Protein AF-D8EZZ8-F1 (afdb_monomer_lite)

Sequence (85 aa):
MRLGAMVAMEEIIEHDKGLARKCIEPLWERFPDLSQQAQGDVIYILGEAGTDNMIPRLEGILKDAINADTREAVNEAIETITKRM

pLDDT: mean 89.84, std 5.7, range [62.12, 95.56]

Secondary structure (DSSP, 8-state):
-HHHHHHHHHHHHHH-HHHHHHHHHHHHHHGGGS-HHHHHHHHHHHHHH--GGGHHHHHHHHHH--SHHHHHHHHHHHHHHHHT-

Radius of gyration: 12.02 Å; chains: 1; bounding box: 31×21×32 Å

Foldseek 3Di:
DVVVVLVVLVVCLVPPLPVLLVVLVVLLVCLVVDDPVVVLSNLQSCLSSHEPVCLVVLVVCCVVDPDPSSNVSSVSSNVSNVVVD

Structure (mmCIF, N/CA/C/O backbone):
data_AF-D8EZZ8-F1
#
_entry.id   AF-D8EZZ8-F1
#
loop_
_atom_site.group_PDB
_atom_site.id
_atom_site.type_symbol
_atom_site.label_atom_id
_atom_site.label_alt_id
_atom_site.label_comp_id
_atom_site.label_asym_id
_atom_site.label_entity_id
_atom_site.label_seq_id
_atom_site.pdbx_PDB_ins_code
_atom_site.Cartn_x
_atom_site.Cartn_y
_atom_site.Cartn_z
_atom_site.occupancy
_atom_site.B_iso_or_equiv
_atom_site.auth_seq_id
_atom_site.auth_comp_id
_atom_site.auth_asym_id
_atom_site.auth_atom_id
_atom_site.pdbx_PDB_model_num
ATOM 1 N N . MET A 1 1 ? -3.392 10.050 -17.288 1.00 62.12 1 MET A N 1
ATOM 2 C CA . MET A 1 1 ? -4.583 9.473 -16.621 1.00 62.12 1 MET A CA 1
ATOM 3 C C . MET A 1 1 ? -4.311 8.930 -15.209 1.00 62.12 1 MET A C 1
ATOM 5 O O . MET A 1 1 ? -5.277 8.747 -14.491 1.00 62.12 1 MET A O 1
ATOM 9 N N . ARG A 1 2 ? -3.057 8.710 -14.763 1.00 78.62 2 ARG A N 1
ATOM 10 C CA . ARG A 1 2 ? -2.764 8.226 -13.391 1.00 78.62 2 ARG A CA 1
ATOM 11 C C . ARG A 1 2 ? -3.065 9.241 -12.287 1.00 78.62 2 ARG A C 1
ATOM 13 O O . ARG A 1 2 ? -3.686 8.876 -11.303 1.00 78.62 2 ARG A O 1
ATOM 20 N N . LEU A 1 3 ? -2.732 10.514 -12.503 1.00 80.69 3 LEU A N 1
ATOM 21 C CA . LEU A 1 3 ? -2.987 11.568 -11.515 1.00 80.69 3 LEU A CA 1
ATOM 22 C C . LEU A 1 3 ? -4.473 11.671 -11.134 1.00 80.69 3 LEU A C 1
ATOM 24 O O . LEU A 1 3 ? -4.793 11.748 -9.961 1.00 80.69 3 LEU A O 1
ATOM 28 N N . GLY A 1 4 ? -5.387 11.582 -12.106 1.00 87.88 4 GLY A N 1
ATOM 29 C CA . GLY A 1 4 ? -6.826 11.600 -11.815 1.00 87.88 4 GLY A CA 1
ATOM 30 C C . GLY A 1 4 ? -7.308 10.389 -11.009 1.00 87.88 4 GLY A C 1
ATOM 31 O O . GLY A 1 4 ? -8.219 10.526 -10.203 1.00 87.88 4 GLY A O 1
ATOM 32 N N . ALA A 1 5 ? -6.689 9.218 -11.192 1.00 89.19 5 ALA A N 1
ATOM 33 C CA . ALA A 1 5 ? -6.991 8.035 -10.388 1.00 89.19 5 ALA A CA 1
ATOM 34 C C . ALA A 1 5 ? -6.428 8.149 -8.962 1.00 89.19 5 ALA A C 1
ATOM 36 O O . ALA A 1 5 ? -7.105 7.750 -8.022 1.00 89.19 5 ALA A O 1
ATOM 37 N N . MET A 1 6 ? -5.232 8.726 -8.804 1.00 91.00 6 MET A N 1
ATOM 38 C CA . MET A 1 6 ? -4.635 8.993 -7.490 1.00 91.00 6 MET A CA 1
ATOM 39 C C . MET A 1 6 ? -5.475 9.982 -6.690 1.00 91.00 6 MET A C 1
ATOM 41 O O . MET A 1 6 ? -5.893 9.649 -5.590 1.00 91.00 6 MET A O 1
ATOM 45 N N . VAL A 1 7 ? -5.836 11.118 -7.293 1.00 92.25 7 VAL A N 1
ATOM 46 C CA . VAL A 1 7 ? -6.693 12.127 -6.650 1.00 92.25 7 VAL A CA 1
ATOM 47 C C . VAL A 1 7 ? -8.042 11.525 -6.248 1.00 92.25 7 VAL A C 1
ATOM 49 O O . VAL A 1 7 ? -8.534 11.774 -5.156 1.00 92.25 7 VAL A O 1
ATOM 52 N N . ALA A 1 8 ? -8.636 10.676 -7.095 1.00 93.19 8 ALA A N 1
ATOM 53 C CA . ALA A 1 8 ? -9.872 9.987 -6.735 1.00 93.19 8 ALA A CA 1
ATOM 54 C C . ALA A 1 8 ? -9.690 9.027 -5.546 1.00 93.19 8 ALA A C 1
ATOM 56 O O . ALA A 1 8 ? -10.577 8.928 -4.703 1.00 93.19 8 ALA A O 1
ATOM 57 N N . MET A 1 9 ? -8.565 8.311 -5.471 1.00 93.50 9 MET A N 1
ATOM 58 C CA . MET A 1 9 ? -8.276 7.430 -4.339 1.00 93.50 9 MET A CA 1
ATOM 59 C C . MET A 1 9 ? -8.023 8.212 -3.051 1.00 93.50 9 MET A C 1
ATOM 61 O O . MET A 1 9 ? -8.527 7.796 -2.013 1.00 93.50 9 MET A O 1
ATOM 65 N N . GLU A 1 10 ? -7.304 9.331 -3.116 1.00 92.88 10 GLU A N 1
ATOM 66 C CA . GLU A 1 10 ? -7.069 10.236 -1.983 1.00 92.88 10 GLU A CA 1
ATOM 67 C C . GLU A 1 10 ? -8.395 10.773 -1.428 1.00 92.88 10 GLU A C 1
ATOM 69 O O . GLU A 1 10 ? -8.677 10.600 -0.245 1.00 92.88 10 GLU A O 1
ATOM 74 N N . GLU A 1 11 ? -9.279 11.277 -2.294 1.00 95.56 11 GLU A N 1
ATOM 75 C CA . GLU A 1 11 ? -10.631 11.708 -1.908 1.00 95.56 11 GLU A CA 1
ATOM 76 C C . GLU A 1 11 ? -11.428 10.579 -1.232 1.00 95.56 11 GLU A C 1
ATOM 78 O O . GLU A 1 11 ? -12.088 10.784 -0.213 1.00 95.56 11 GLU A O 1
ATOM 83 N N . ILE A 1 12 ? -11.346 9.348 -1.751 1.00 94.00 12 ILE A N 1
ATOM 84 C CA . ILE A 1 12 ? -12.010 8.191 -1.134 1.00 94.00 12 ILE A CA 1
ATOM 85 C C . ILE A 1 12 ? -11.399 7.870 0.237 1.00 94.00 12 ILE A C 1
ATOM 87 O O . ILE A 1 12 ? -12.137 7.566 1.171 1.00 94.00 12 ILE A O 1
ATOM 91 N N . ILE A 1 13 ? -10.075 7.926 0.383 1.00 92.75 13 ILE A N 1
ATOM 92 C CA . ILE A 1 13 ? -9.383 7.687 1.657 1.00 92.75 13 ILE A CA 1
ATOM 93 C C . ILE A 1 13 ? -9.815 8.712 2.711 1.00 92.75 13 ILE A C 1
ATOM 95 O O . ILE A 1 13 ? -10.061 8.341 3.865 1.00 92.75 13 ILE A O 1
ATOM 99 N N . GLU A 1 14 ? -9.936 9.978 2.318 1.00 92.88 14 GLU A N 1
ATOM 100 C CA . GLU A 1 14 ? -10.331 11.070 3.205 1.00 92.88 14 GLU A CA 1
ATOM 101 C C . GLU A 1 14 ? -11.808 10.983 3.614 1.00 92.88 14 GLU A C 1
ATOM 103 O O . GLU A 1 14 ? -12.134 11.156 4.793 1.00 92.88 14 GLU A O 1
ATOM 108 N N . HIS A 1 15 ? -12.700 10.660 2.673 1.00 94.62 15 HIS A N 1
ATOM 109 C CA . HIS A 1 15 ? -14.147 10.753 2.880 1.00 94.62 15 HIS A CA 1
ATOM 110 C C . HIS A 1 15 ? -14.842 9.423 3.218 1.00 94.62 15 HIS A C 1
ATOM 112 O O . HIS A 1 15 ? -15.852 9.429 3.924 1.00 94.62 15 HIS A O 1
ATOM 118 N N . ASP A 1 16 ? -14.329 8.280 2.753 1.00 92.62 16 ASP A N 1
ATOM 119 C CA . ASP A 1 16 ? -14.910 6.953 2.989 1.00 92.62 16 ASP A CA 1
ATOM 120 C C . ASP A 1 16 ? -13.830 5.866 3.125 1.00 92.62 16 ASP A C 1
ATOM 122 O O . ASP A 1 16 ? -13.549 5.068 2.223 1.00 92.62 16 ASP A O 1
ATOM 126 N N . LYS A 1 17 ? -13.279 5.762 4.338 1.00 87.06 17 LYS A N 1
ATOM 127 C CA . LYS A 1 17 ? -12.308 4.716 4.702 1.00 87.06 17 LYS A CA 1
ATOM 128 C C . LYS A 1 17 ? -12.839 3.294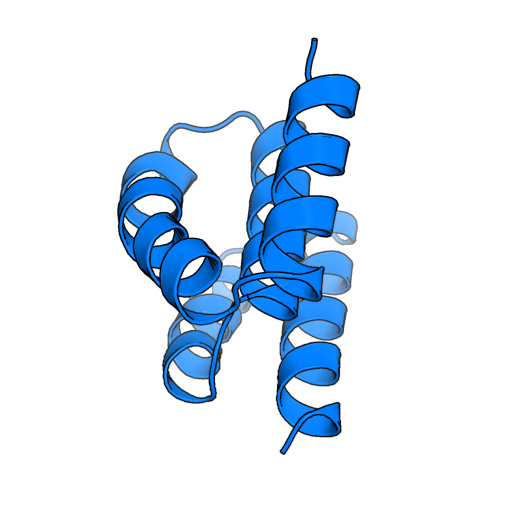 4.490 1.00 87.06 17 LYS A C 1
ATOM 130 O O . LYS A 1 17 ? -12.054 2.366 4.294 1.00 87.06 17 LYS A O 1
ATOM 135 N N . GLY A 1 18 ? -14.157 3.090 4.556 1.00 90.56 18 GLY A N 1
ATOM 136 C CA . GLY A 1 18 ? -14.775 1.788 4.319 1.00 90.56 18 GLY A CA 1
ATOM 137 C C . GLY A 1 18 ? -14.685 1.384 2.851 1.00 90.56 18 GLY A C 1
ATOM 138 O O . GLY A 1 18 ? -14.366 0.234 2.545 1.00 90.56 18 GLY A O 1
ATOM 139 N N . LEU A 1 19 ? -14.924 2.333 1.947 1.00 91.25 19 LEU A N 1
ATOM 140 C CA . LEU A 1 19 ? -14.729 2.150 0.515 1.00 91.25 19 LEU A CA 1
ATOM 141 C C . LEU A 1 19 ? -13.243 2.018 0.162 1.00 91.25 19 LEU A C 1
ATOM 143 O O . LEU A 1 19 ? -12.892 1.088 -0.561 1.00 91.25 19 LEU A O 1
ATOM 147 N N . ALA A 1 20 ? -12.372 2.853 0.735 1.00 92.00 20 ALA A N 1
ATOM 148 C CA . ALA A 1 20 ? -10.924 2.784 0.518 1.00 92.00 20 ALA A CA 1
ATOM 149 C C . ALA A 1 20 ? -10.362 1.386 0.831 1.00 92.00 20 ALA A C 1
ATOM 151 O O . ALA A 1 20 ? -9.622 0.805 0.037 1.00 92.00 20 ALA A O 1
ATOM 152 N N . ARG A 1 21 ? -10.794 0.786 1.949 1.00 90.75 21 ARG A N 1
ATOM 153 C CA . ARG A 1 21 ? -10.384 -0.571 2.340 1.00 90.75 21 ARG A CA 1
ATOM 154 C C . ARG A 1 21 ? -10.802 -1.649 1.345 1.00 90.75 21 ARG A C 1
ATOM 156 O O . ARG A 1 21 ? -10.077 -2.622 1.172 1.00 90.75 21 ARG A O 1
ATOM 163 N N . LYS A 1 22 ? -11.939 -1.489 0.661 1.00 92.56 22 LYS A N 1
ATOM 164 C CA . LYS A 1 22 ? -12.386 -2.451 -0.364 1.00 92.56 22 LYS A CA 1
ATOM 165 C C . LYS A 1 22 ? -11.483 -2.451 -1.597 1.00 92.56 22 LYS A C 1
ATOM 167 O O . LYS A 1 22 ? -11.458 -3.446 -2.312 1.00 92.56 22 LYS A O 1
ATOM 172 N N . CYS A 1 23 ? -10.740 -1.371 -1.833 1.00 90.81 23 CYS A N 1
ATOM 173 C CA . CYS A 1 23 ? -9.787 -1.279 -2.935 1.00 90.81 23 CYS A CA 1
ATOM 174 C C . CYS A 1 23 ? -8.468 -2.013 -2.647 1.00 90.81 23 CYS A C 1
ATOM 176 O O . CYS A 1 23 ? -7.759 -2.343 -3.592 1.00 90.81 23 CYS A O 1
ATOM 178 N N . ILE A 1 24 ? -8.147 -2.306 -1.381 1.00 92.25 24 ILE A N 1
ATOM 179 C CA . ILE A 1 24 ? -6.860 -2.901 -0.983 1.00 92.25 24 ILE A CA 1
ATOM 180 C C . ILE A 1 24 ? -6.632 -4.261 -1.643 1.00 92.25 24 ILE A C 1
ATOM 182 O O . ILE A 1 24 ? -5.617 -4.444 -2.307 1.00 92.25 24 ILE A O 1
ATOM 186 N N . GLU A 1 25 ? -7.561 -5.209 -1.488 1.00 92.62 25 GLU A N 1
ATOM 187 C CA . GLU A 1 25 ? -7.367 -6.568 -2.015 1.00 92.62 25 GLU A CA 1
ATOM 188 C C . GLU A 1 25 ? -7.271 -6.594 -3.553 1.00 92.62 25 GLU A C 1
ATOM 190 O O . GLU A 1 25 ? -6.294 -7.143 -4.061 1.00 92.62 25 GLU A O 1
ATOM 195 N N . PRO A 1 26 ? -8.158 -5.927 -4.322 1.00 93.12 26 PRO A N 1
ATOM 196 C CA . PRO A 1 26 ? -8.014 -5.861 -5.778 1.00 93.12 26 PRO A CA 1
ATOM 197 C C . PRO A 1 26 ? -6.706 -5.211 -6.253 1.00 93.12 26 PRO A C 1
ATOM 199 O O . PRO A 1 26 ? -6.155 -5.603 -7.284 1.00 93.12 26 PRO A O 1
ATOM 202 N N . LEU A 1 27 ? -6.212 -4.192 -5.540 1.00 92.38 27 LEU A N 1
ATOM 203 C CA . LEU A 1 27 ? -4.934 -3.554 -5.867 1.00 92.38 27 LEU A CA 1
ATOM 204 C C . LEU A 1 27 ? -3.754 -4.470 -5.533 1.00 92.38 27 LEU A C 1
ATOM 206 O O . LEU A 1 27 ? -2.807 -4.545 -6.314 1.00 92.38 27 LEU A O 1
ATOM 210 N N . TRP A 1 28 ? -3.836 -5.198 -4.420 1.00 92.69 28 TRP A N 1
ATOM 211 C CA . TRP A 1 28 ? -2.830 -6.170 -4.010 1.00 92.69 28 TRP A CA 1
ATOM 212 C C . TRP A 1 28 ? -2.718 -7.342 -4.987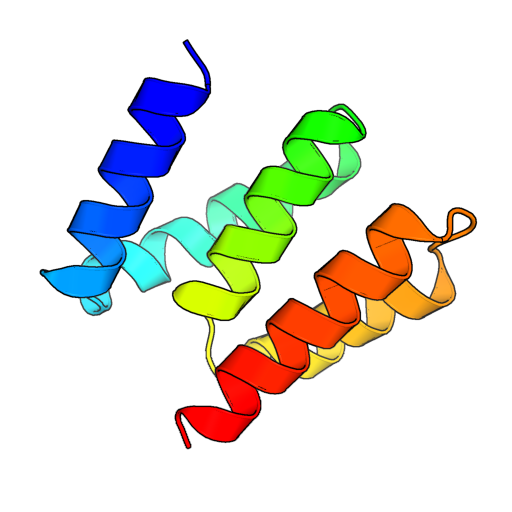 1.00 92.69 28 TRP A C 1
ATOM 214 O O . TRP A 1 28 ? -1.616 -7.690 -5.396 1.00 92.69 28 TRP A O 1
ATOM 224 N N . GLU A 1 29 ? -3.843 -7.916 -5.418 1.00 93.69 29 GLU A N 1
ATOM 225 C CA . GLU A 1 29 ? -3.860 -9.029 -6.378 1.00 93.69 29 GLU A CA 1
ATOM 226 C C . GLU A 1 29 ? -3.188 -8.663 -7.705 1.00 93.69 29 GLU A C 1
ATOM 228 O O . GLU A 1 29 ? -2.507 -9.487 -8.307 1.00 93.69 29 GLU A O 1
ATOM 233 N N . ARG A 1 30 ? -3.350 -7.412 -8.151 1.00 92.69 30 ARG A N 1
ATOM 234 C CA . ARG A 1 30 ? -2.771 -6.927 -9.410 1.00 92.69 30 ARG A CA 1
ATOM 235 C C . ARG A 1 30 ? -1.334 -6.444 -9.273 1.00 92.69 30 ARG A C 1
ATOM 237 O O . ARG A 1 30 ? -0.666 -6.303 -10.292 1.00 92.69 30 ARG A O 1
ATOM 244 N N . PHE A 1 31 ? -0.868 -6.177 -8.055 1.00 91.44 31 PHE A N 1
ATOM 245 C CA . PHE A 1 31 ? 0.431 -5.566 -7.769 1.00 91.44 31 PHE A CA 1
ATOM 246 C C . PHE A 1 31 ? 1.625 -6.208 -8.508 1.00 91.44 31 PHE A C 1
ATOM 248 O O . PHE A 1 31 ? 2.433 -5.451 -9.060 1.00 91.44 31 PHE A O 1
ATOM 255 N N . PRO A 1 32 ? 1.750 -7.551 -8.599 1.00 89.56 32 PRO A N 1
ATOM 256 C CA . PRO A 1 32 ? 2.881 -8.186 -9.284 1.00 89.56 32 PRO A CA 1
ATOM 257 C C . PRO A 1 32 ? 2.943 -7.885 -10.788 1.00 89.56 32 PRO A C 1
ATOM 259 O O . PRO A 1 32 ? 4.029 -7.855 -11.359 1.00 89.56 32 PRO A O 1
ATOM 262 N N . ASP A 1 33 ? 1.792 -7.624 -11.412 1.00 92.12 33 ASP A N 1
ATOM 263 C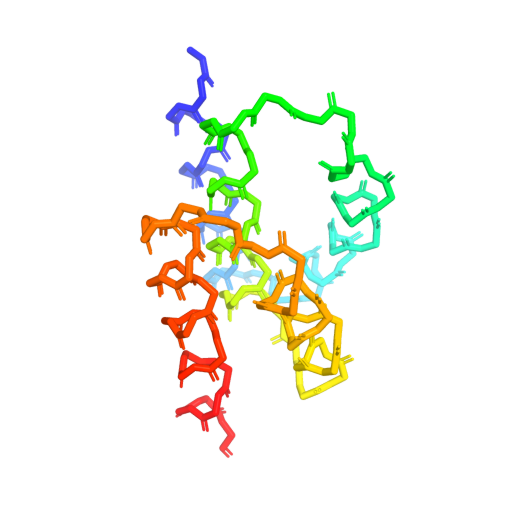 CA . ASP A 1 33 ? 1.660 -7.394 -12.855 1.00 92.12 33 ASP A CA 1
ATOM 264 C C . ASP A 1 33 ? 1.740 -5.904 -13.235 1.00 92.12 33 ASP A C 1
ATOM 266 O O . ASP A 1 33 ? 1.622 -5.535 -14.409 1.00 92.12 33 ASP A O 1
ATOM 270 N N . LEU A 1 34 ? 1.898 -5.016 -12.250 1.00 90.12 34 LEU A N 1
ATOM 271 C CA . LEU A 1 34 ? 1.988 -3.577 -12.475 1.00 90.12 34 LEU A CA 1
ATOM 272 C C . LEU A 1 34 ? 3.394 -3.157 -12.907 1.00 90.12 34 LEU A C 1
ATOM 274 O O . LEU A 1 34 ? 4.405 -3.746 -12.535 1.00 90.12 34 LEU A O 1
ATOM 278 N N . SER A 1 35 ? 3.466 -2.060 -13.663 1.00 89.31 35 SER A N 1
ATOM 279 C CA . SER A 1 35 ? 4.744 -1.398 -13.917 1.00 89.31 35 SER A CA 1
ATOM 280 C C . SER A 1 35 ? 5.324 -0.837 -12.618 1.00 89.31 35 SER A C 1
ATOM 282 O O . SER A 1 35 ? 4.580 -0.459 -11.717 1.00 89.31 35 SER A O 1
ATOM 284 N N . GLN A 1 36 ? 6.647 -0.686 -12.549 1.00 84.88 36 GLN A N 1
ATOM 285 C CA . GLN A 1 36 ? 7.340 -0.169 -11.361 1.00 84.88 36 GLN A CA 1
ATOM 286 C C . GLN A 1 36 ? 6.756 1.161 -10.849 1.00 84.88 36 GLN A C 1
ATOM 288 O O . GLN A 1 36 ? 6.572 1.351 -9.652 1.00 84.88 36 GLN A O 1
ATOM 293 N N . GLN A 1 37 ? 6.404 2.078 -11.756 1.00 85.38 37 GLN A N 1
ATOM 294 C CA . GLN A 1 37 ? 5.783 3.340 -11.353 1.00 85.38 37 GLN A CA 1
ATOM 295 C C . GLN A 1 37 ? 4.367 3.154 -10.788 1.00 85.38 37 GLN A C 1
ATOM 297 O O . GLN A 1 37 ? 3.993 3.872 -9.871 1.00 85.38 37 GLN A O 1
ATOM 302 N N . ALA A 1 38 ? 3.575 2.222 -11.325 1.00 89.38 38 ALA A N 1
ATOM 303 C CA . ALA A 1 38 ? 2.241 1.928 -10.801 1.00 89.38 38 ALA A CA 1
ATOM 304 C C . ALA A 1 38 ? 2.297 1.130 -9.485 1.00 89.38 38 ALA A C 1
ATOM 306 O O . ALA A 1 38 ? 1.411 1.273 -8.651 1.00 89.38 38 ALA A O 1
ATOM 307 N N . GLN A 1 39 ? 3.345 0.332 -9.270 1.00 91.00 39 GLN A N 1
ATOM 308 C CA . GLN A 1 39 ? 3.608 -0.310 -7.982 1.00 91.00 39 GLN A CA 1
ATOM 309 C C . GLN A 1 39 ? 3.845 0.729 -6.882 1.00 91.00 39 GLN A C 1
ATOM 311 O O . GLN A 1 39 ? 3.282 0.584 -5.803 1.00 91.00 39 GLN A O 1
ATOM 316 N N . GLY A 1 40 ? 4.593 1.801 -7.168 1.00 91.31 40 GLY A N 1
ATOM 317 C CA . GLY A 1 40 ? 4.766 2.923 -6.236 1.00 91.31 40 GLY A CA 1
ATOM 318 C C . GLY A 1 40 ? 3.437 3.567 -5.828 1.00 91.31 40 GLY A C 1
ATOM 319 O O . GLY A 1 40 ? 3.154 3.678 -4.638 1.00 91.31 40 GLY A O 1
ATOM 320 N N . ASP A 1 41 ? 2.584 3.897 -6.806 1.00 92.12 41 ASP A N 1
ATOM 321 C CA . ASP A 1 41 ? 1.235 4.438 -6.556 1.00 92.12 41 ASP A CA 1
ATOM 322 C C . ASP A 1 41 ? 0.403 3.501 -5.659 1.00 92.12 41 ASP A C 1
ATOM 324 O O . ASP A 1 41 ? -0.278 3.939 -4.732 1.00 92.12 41 ASP A O 1
ATOM 328 N N . VAL A 1 42 ? 0.464 2.190 -5.918 1.00 93.31 42 VAL A N 1
ATOM 329 C CA . VAL A 1 42 ? -0.268 1.194 -5.128 1.00 93.31 42 VAL A CA 1
ATOM 330 C C . VAL A 1 42 ? 0.293 1.073 -3.716 1.00 93.31 42 VAL A C 1
ATOM 332 O O . VAL A 1 42 ? -0.493 1.035 -2.778 1.00 93.31 42 VAL A O 1
ATOM 335 N N . ILE A 1 43 ? 1.614 1.061 -3.532 1.00 94.44 43 ILE A N 1
ATOM 336 C CA . ILE A 1 43 ? 2.237 1.040 -2.198 1.00 94.44 43 ILE A CA 1
ATOM 337 C C . ILE A 1 43 ? 1.778 2.244 -1.374 1.00 94.44 43 ILE A C 1
ATOM 339 O O . ILE A 1 43 ? 1.380 2.073 -0.223 1.00 94.44 43 ILE A O 1
ATOM 343 N N . TYR A 1 44 ? 1.757 3.432 -1.982 1.00 93.56 44 TYR A N 1
ATOM 344 C CA . TYR A 1 44 ? 1.244 4.637 -1.340 1.00 93.56 44 TYR A CA 1
ATOM 345 C C . TYR A 1 44 ? -0.215 4.462 -0.891 1.00 93.56 44 TYR A C 1
ATOM 347 O O . TYR A 1 44 ? -0.525 4.622 0.289 1.00 93.56 44 TYR A O 1
ATOM 355 N N . ILE A 1 45 ? -1.102 4.033 -1.797 1.00 93.56 45 ILE A N 1
ATOM 356 C CA . ILE A 1 45 ? -2.520 3.791 -1.479 1.00 93.56 45 ILE A CA 1
ATOM 357 C C . ILE A 1 45 ? -2.673 2.749 -0.362 1.00 93.56 45 ILE A C 1
ATOM 359 O O . ILE A 1 45 ? -3.540 2.891 0.498 1.00 93.56 45 ILE A O 1
ATOM 363 N N . LEU A 1 46 ? -1.850 1.699 -0.358 1.00 93.31 46 LEU A N 1
ATOM 364 C CA . LEU A 1 46 ? -1.874 0.660 0.670 1.00 93.31 46 LEU A CA 1
ATOM 365 C C . LEU A 1 46 ? -1.438 1.199 2.035 1.00 93.31 46 LEU A C 1
ATOM 367 O O . LEU A 1 46 ? -2.005 0.779 3.036 1.00 93.31 46 LEU A O 1
ATOM 371 N N . GLY A 1 47 ? -0.489 2.133 2.091 1.00 93.38 47 GLY A N 1
ATOM 372 C CA . GLY A 1 47 ? -0.129 2.833 3.328 1.00 93.38 47 GLY A CA 1
ATOM 373 C C . GLY A 1 47 ? -1.239 3.753 3.833 1.00 93.38 47 GLY A C 1
ATOM 374 O O . GLY A 1 47 ? -1.527 3.813 5.025 1.00 93.38 47 GLY A O 1
ATOM 375 N N . GLU A 1 48 ? -1.907 4.444 2.914 1.00 93.44 48 GLU A N 1
ATOM 376 C CA . GLU A 1 48 ? -2.948 5.413 3.239 1.00 93.44 48 GLU A CA 1
ATOM 377 C C . GLU A 1 48 ? -4.280 4.761 3.652 1.00 93.44 48 GLU A C 1
ATOM 379 O O . GLU A 1 48 ? -4.894 5.135 4.655 1.00 93.44 48 GLU A O 1
ATOM 384 N N . ALA A 1 49 ? -4.739 3.769 2.891 1.00 92.19 49 ALA A N 1
ATOM 385 C CA . ALA A 1 49 ? -6.009 3.082 3.120 1.00 92.19 49 ALA A CA 1
ATOM 386 C C . ALA A 1 49 ? -5.879 1.865 4.051 1.00 92.19 49 ALA A C 1
ATOM 388 O O . ALA A 1 49 ? -6.879 1.412 4.625 1.00 92.19 49 ALA 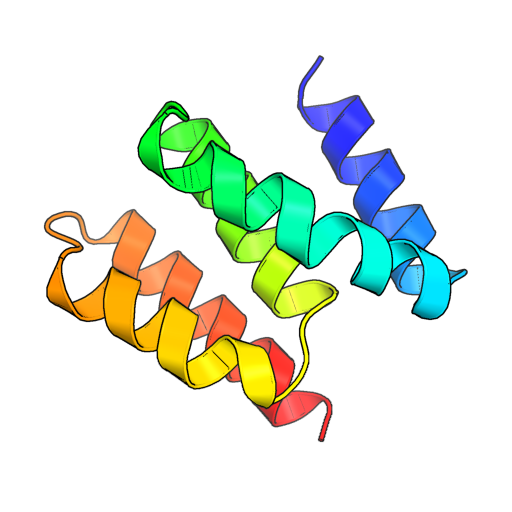A O 1
ATOM 389 N N . GLY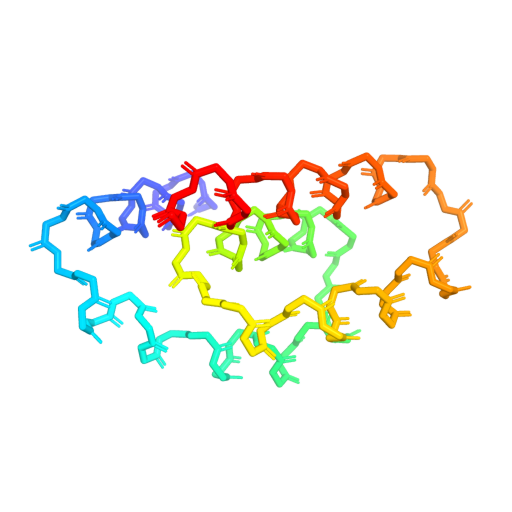 A 1 50 ? -4.670 1.305 4.145 1.00 88.56 50 GLY A N 1
ATOM 390 C CA . GLY A 1 50 ? -4.374 0.066 4.850 1.00 88.56 50 GLY A CA 1
ATOM 391 C C . GLY A 1 50 ? -4.533 0.143 6.358 1.00 88.56 50 GLY A C 1
ATOM 392 O O . GLY A 1 50 ? -4.645 1.201 6.973 1.00 88.56 50 GLY A O 1
ATOM 393 N N . THR A 1 51 ? -4.555 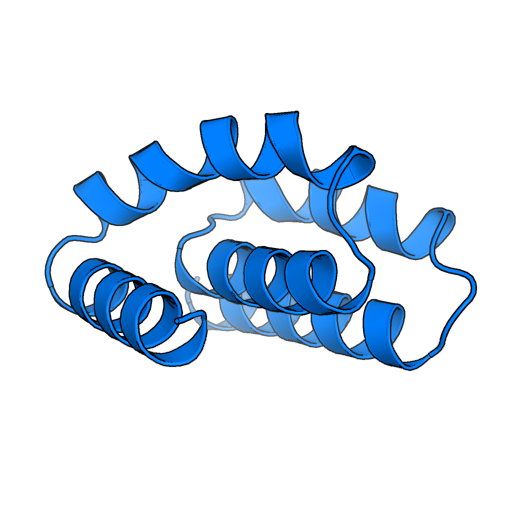-1.041 6.955 1.00 88.00 51 THR A N 1
ATOM 394 C CA . THR A 1 51 ? -4.529 -1.242 8.404 1.00 88.00 51 THR A CA 1
ATOM 395 C C . THR A 1 51 ? -3.306 -2.069 8.787 1.00 88.00 51 THR A C 1
ATOM 397 O O . THR A 1 51 ? -2.532 -2.489 7.930 1.00 88.00 51 THR A O 1
ATOM 400 N N . ASP A 1 52 ? -3.126 -2.309 10.079 1.00 89.50 52 ASP A N 1
ATOM 401 C CA . ASP A 1 52 ? -2.090 -3.171 10.656 1.00 89.50 52 ASP A CA 1
ATOM 402 C C . ASP A 1 52 ? -1.915 -4.521 9.931 1.00 89.50 52 ASP A C 1
ATOM 404 O O . ASP A 1 52 ? -0.793 -4.974 9.710 1.00 89.50 52 ASP A O 1
ATOM 408 N N . ASN A 1 53 ? -3.010 -5.128 9.469 1.00 89.44 53 ASN A N 1
ATOM 409 C CA . ASN A 1 53 ? -2.999 -6.359 8.672 1.00 89.44 53 ASN A CA 1
ATOM 410 C C . ASN A 1 53 ? -2.215 -6.268 7.344 1.00 89.44 53 ASN A C 1
ATOM 412 O O . ASN A 1 53 ? -1.878 -7.303 6.764 1.00 89.44 53 ASN A O 1
ATOM 416 N N . MET A 1 54 ? -1.932 -5.059 6.856 1.00 90.62 54 MET A N 1
ATOM 417 C CA . MET A 1 54 ? -1.211 -4.806 5.612 1.00 90.62 54 MET A CA 1
ATOM 418 C C . MET A 1 54 ? 0.307 -4.753 5.824 1.00 90.62 54 MET A C 1
ATOM 420 O O . MET A 1 54 ? 1.064 -4.997 4.884 1.00 90.62 54 MET A O 1
ATOM 424 N N . ILE A 1 55 ? 0.766 -4.513 7.058 1.00 92.19 55 ILE A N 1
ATOM 425 C CA . ILE A 1 55 ? 2.193 -4.394 7.388 1.00 92.19 55 ILE A CA 1
ATOM 426 C C . ILE A 1 55 ? 2.977 -5.659 6.996 1.00 92.19 55 ILE A C 1
ATOM 428 O O . ILE A 1 55 ? 3.954 -5.518 6.265 1.00 92.19 55 ILE A O 1
ATOM 432 N N . PRO A 1 56 ? 2.550 -6.897 7.331 1.00 93.06 56 PRO A N 1
ATOM 433 C CA . PRO A 1 56 ? 3.305 -8.096 6.949 1.00 93.06 56 PRO A CA 1
ATOM 434 C C . PRO A 1 56 ? 3.436 -8.280 5.430 1.00 93.06 56 PRO A C 1
ATOM 436 O O . PRO A 1 56 ? 4.420 -8.831 4.937 1.00 93.06 56 PRO A O 1
ATOM 439 N N . ARG A 1 57 ? 2.433 -7.822 4.671 1.00 92.38 57 ARG A N 1
ATOM 440 C CA . ARG A 1 57 ? 2.441 -7.865 3.204 1.00 92.38 57 ARG A CA 1
ATOM 441 C C . ARG A 1 57 ? 3.420 -6.828 2.633 1.00 92.38 57 ARG A C 1
ATOM 443 O O . ARG A 1 57 ? 4.192 -7.160 1.737 1.00 92.38 57 ARG A O 1
ATOM 450 N N . LEU A 1 58 ? 3.441 -5.613 3.189 1.00 92.25 58 LEU A N 1
ATOM 451 C CA . LEU A 1 58 ? 4.410 -4.562 2.854 1.00 92.25 58 LEU A CA 1
ATOM 452 C C . LEU A 1 58 ? 5.850 -4.993 3.193 1.00 92.25 58 LEU A C 1
ATOM 454 O O . LEU A 1 58 ? 6.742 -4.896 2.354 1.00 92.25 58 LEU A O 1
ATOM 458 N N . GLU A 1 59 ? 6.078 -5.587 4.363 1.00 92.75 59 GLU A N 1
ATOM 459 C CA . GLU A 1 59 ? 7.376 -6.172 4.732 1.00 92.75 59 GLU A CA 1
ATOM 460 C C . GLU A 1 59 ? 7.819 -7.293 3.780 1.00 92.75 59 GLU A C 1
ATOM 462 O O . GLU A 1 59 ? 9.014 -7.466 3.530 1.00 92.75 59 GLU A O 1
ATOM 467 N N . GLY A 1 60 ? 6.867 -8.048 3.221 1.00 90.62 60 GLY A N 1
ATOM 468 C CA . GLY A 1 60 ? 7.125 -9.004 2.146 1.00 90.62 60 GLY A CA 1
ATOM 469 C C . GLY A 1 60 ? 7.752 -8.333 0.922 1.00 90.62 60 GLY A C 1
ATOM 470 O O . GLY A 1 60 ? 8.784 -8.794 0.442 1.00 90.62 60 GLY A O 1
ATOM 471 N N . ILE A 1 61 ? 7.205 -7.191 0.489 1.00 88.56 61 ILE A N 1
ATOM 472 C CA . ILE A 1 61 ? 7.762 -6.416 -0.631 1.00 88.56 61 ILE A CA 1
ATOM 473 C C . ILE A 1 61 ? 9.185 -5.947 -0.317 1.00 88.56 61 ILE A C 1
ATOM 475 O O . ILE A 1 61 ? 10.043 -6.025 -1.190 1.00 88.56 61 ILE A O 1
ATOM 479 N N . LEU A 1 62 ? 9.479 -5.503 0.912 1.00 86.88 62 LEU A N 1
ATOM 480 C CA . LEU A 1 62 ? 10.832 -5.056 1.286 1.00 86.88 62 LEU A CA 1
ATOM 481 C C . LEU A 1 62 ? 11.901 -6.134 1.089 1.00 86.88 62 LEU A C 1
ATOM 483 O O . LEU A 1 62 ? 13.029 -5.807 0.716 1.00 86.88 62 LEU A O 1
ATOM 487 N N . LYS A 1 63 ? 11.556 -7.404 1.332 1.00 84.19 63 LYS A N 1
ATOM 488 C CA . LYS A 1 63 ? 12.484 -8.531 1.158 1.00 84.19 63 LYS A CA 1
ATOM 489 C C . LYS A 1 63 ? 12.853 -8.748 -0.306 1.00 84.19 63 LYS A C 1
ATOM 491 O O . LYS A 1 63 ? 14.009 -9.051 -0.593 1.00 84.19 63 LYS A O 1
ATOM 496 N N . ASP A 1 64 ? 11.897 -8.532 -1.203 1.00 79.69 64 ASP A N 1
ATOM 497 C CA . ASP A 1 64 ? 12.065 -8.725 -2.645 1.00 79.69 64 ASP A CA 1
ATOM 498 C C . ASP A 1 64 ? 12.475 -7.430 -3.376 1.00 79.69 64 ASP A C 1
ATOM 500 O O . ASP A 1 64 ? 12.913 -7.461 -4.528 1.00 79.69 64 ASP A O 1
ATOM 504 N N . ALA A 1 65 ? 12.375 -6.272 -2.715 1.00 77.62 65 ALA A N 1
ATOM 505 C CA . ALA A 1 65 ? 12.684 -4.974 -3.296 1.00 77.62 65 ALA A CA 1
ATOM 506 C C . ALA A 1 65 ? 14.195 -4.793 -3.503 1.00 77.62 65 ALA A C 1
ATOM 508 O O . ALA A 1 65 ? 14.984 -4.679 -2.557 1.00 77.62 65 ALA A O 1
ATOM 509 N N . ILE A 1 66 ? 14.594 -4.698 -4.772 1.00 70.19 66 ILE A N 1
ATOM 510 C CA . ILE A 1 66 ? 15.990 -4.488 -5.188 1.00 70.19 66 ILE A CA 1
ATOM 511 C C . ILE A 1 66 ? 16.329 -2.991 -5.293 1.00 70.19 66 ILE A C 1
ATOM 513 O O . ILE A 1 66 ? 17.467 -2.602 -5.039 1.00 70.19 66 ILE A O 1
ATOM 517 N N . ASN A 1 67 ? 15.357 -2.144 -5.645 1.00 84.25 67 ASN A N 1
ATOM 518 C CA . ASN A 1 67 ? 15.571 -0.710 -5.857 1.00 84.25 67 ASN A CA 1
ATOM 519 C C . ASN A 1 67 ? 15.242 0.123 -4.599 1.00 84.25 67 ASN A C 1
ATOM 521 O O . ASN A 1 67 ? 14.395 -0.264 -3.793 1.00 84.25 67 ASN A O 1
ATOM 525 N N . ALA A 1 68 ? 15.942 1.251 -4.432 1.00 86.69 68 ALA A N 1
ATOM 526 C CA . ALA A 1 68 ? 15.824 2.118 -3.258 1.00 86.69 68 ALA A CA 1
ATOM 527 C C . ALA A 1 68 ? 14.443 2.784 -3.162 1.00 86.69 68 ALA A C 1
ATOM 529 O O . ALA A 1 68 ? 13.836 2.739 -2.098 1.00 86.69 68 ALA A O 1
ATOM 530 N N . ASP A 1 69 ? 13.918 3.281 -4.282 1.00 87.31 69 ASP A N 1
ATOM 531 C CA . ASP A 1 69 ? 12.634 3.989 -4.350 1.00 87.31 69 ASP A CA 1
ATOM 532 C C . ASP A 1 69 ? 11.465 3.129 -3.836 1.00 87.31 69 ASP A C 1
ATOM 534 O O . ASP A 1 69 ? 10.614 3.592 -3.085 1.00 87.31 69 ASP A O 1
ATOM 538 N N . THR A 1 70 ? 11.441 1.837 -4.182 1.00 88.25 70 THR A N 1
ATOM 539 C CA . THR A 1 70 ? 10.416 0.897 -3.692 1.00 88.25 70 THR A CA 1
ATOM 540 C C . THR A 1 70 ? 10.567 0.665 -2.195 1.00 88.25 70 THR A C 1
ATOM 542 O O . THR A 1 70 ? 9.571 0.583 -1.486 1.00 88.25 70 THR A O 1
ATOM 545 N N . ARG A 1 71 ? 11.801 0.568 -1.685 1.00 90.69 71 ARG A N 1
ATOM 546 C CA . ARG A 1 71 ? 12.028 0.397 -0.243 1.00 90.69 71 ARG A CA 1
ATOM 547 C C . ARG A 1 71 ? 11.576 1.619 0.543 1.00 90.69 71 ARG A C 1
ATOM 549 O O . ARG A 1 71 ? 10.964 1.459 1.592 1.00 90.69 71 ARG A O 1
ATOM 556 N N . GLU A 1 72 ? 11.880 2.809 0.042 1.00 92.31 72 GLU A N 1
ATOM 557 C CA . GLU A 1 72 ? 11.450 4.071 0.639 1.00 92.31 72 GLU A CA 1
ATOM 558 C C . GLU A 1 72 ? 9.923 4.159 0.675 1.00 92.31 72 GLU A C 1
ATOM 560 O O . GLU A 1 72 ? 9.359 4.268 1.760 1.00 92.31 72 GLU A O 1
ATOM 565 N N . ALA A 1 73 ? 9.258 3.944 -0.465 1.00 92.12 73 ALA A N 1
ATOM 566 C CA . ALA A 1 73 ? 7.798 3.958 -0.547 1.00 92.12 73 ALA A CA 1
ATOM 567 C C . ALA A 1 73 ? 7.139 2.961 0.423 1.00 92.12 73 ALA A C 1
ATOM 569 O O . ALA A 1 73 ? 6.133 3.270 1.060 1.00 92.12 73 ALA A O 1
ATOM 570 N N . VAL A 1 74 ? 7.701 1.755 0.563 1.00 94.56 74 VAL A N 1
ATOM 571 C CA . VAL A 1 74 ? 7.153 0.752 1.484 1.00 94.56 74 VAL A CA 1
ATOM 572 C C . VAL A 1 74 ? 7.364 1.144 2.948 1.00 94.56 74 VAL A C 1
ATOM 574 O O . VAL A 1 74 ? 6.456 0.963 3.759 1.00 94.56 74 VAL A O 1
ATOM 577 N N . ASN A 1 75 ? 8.529 1.693 3.299 1.00 94.44 75 ASN A N 1
ATOM 578 C CA . ASN A 1 75 ? 8.780 2.175 4.658 1.00 94.44 75 ASN A CA 1
ATOM 579 C C . ASN A 1 75 ? 7.840 3.328 5.024 1.00 94.44 75 ASN A C 1
ATOM 581 O O . ASN A 1 75 ? 7.253 3.299 6.104 1.00 94.44 75 ASN A O 1
ATOM 585 N N . GLU A 1 76 ? 7.640 4.287 4.116 1.00 94.56 76 GLU A N 1
ATOM 586 C CA . GLU A 1 76 ? 6.668 5.368 4.304 1.00 94.56 76 GLU A CA 1
ATOM 587 C C . GLU A 1 76 ? 5.252 4.818 4.500 1.00 94.56 76 GLU A C 1
ATOM 589 O O . GLU A 1 76 ? 4.548 5.240 5.415 1.00 94.56 76 GLU A O 1
ATOM 594 N N . ALA A 1 77 ? 4.843 3.824 3.706 1.00 94.75 77 ALA A N 1
ATOM 595 C CA . ALA A 1 77 ? 3.533 3.195 3.848 1.00 94.75 77 ALA A CA 1
ATOM 596 C C . ALA A 1 77 ? 3.343 2.540 5.230 1.00 94.75 77 ALA A C 1
ATOM 598 O O . ALA A 1 77 ? 2.308 2.735 5.871 1.00 94.75 77 ALA A O 1
ATOM 599 N N . ILE A 1 78 ? 4.343 1.801 5.723 1.00 94.88 78 ILE A N 1
ATOM 600 C CA . ILE A 1 78 ? 4.310 1.188 7.063 1.00 94.88 78 ILE A CA 1
ATOM 601 C C . ILE A 1 78 ? 4.278 2.265 8.156 1.00 94.88 78 ILE A C 1
ATOM 603 O O . ILE A 1 78 ? 3.518 2.149 9.123 1.00 94.88 78 ILE A O 1
ATOM 607 N N . GLU A 1 79 ? 5.078 3.322 8.014 1.00 95.00 79 GLU A N 1
ATOM 608 C CA . GLU A 1 79 ? 5.118 4.439 8.958 1.00 95.00 79 GLU A CA 1
ATOM 609 C C . GLU A 1 79 ? 3.769 5.164 9.025 1.00 95.00 79 GLU A C 1
ATOM 611 O O . GLU A 1 79 ? 3.272 5.445 10.118 1.00 95.00 79 GLU A O 1
ATOM 616 N N . THR A 1 80 ? 3.137 5.407 7.877 1.00 93.75 80 THR A N 1
ATOM 617 C CA . THR A 1 80 ? 1.802 6.004 7.775 1.00 93.75 80 THR A CA 1
ATOM 618 C C . THR A 1 80 ? 0.752 5.164 8.492 1.00 93.75 80 THR A C 1
ATOM 620 O O . THR A 1 80 ? -0.015 5.715 9.286 1.00 93.75 80 THR A O 1
ATOM 623 N N . ILE A 1 81 ? 0.733 3.844 8.273 1.00 92.06 81 ILE A N 1
ATOM 624 C CA . ILE A 1 81 ? -0.186 2.938 8.980 1.00 92.06 81 ILE A CA 1
ATOM 625 C C . ILE A 1 81 ? 0.060 3.025 10.488 1.00 92.06 81 ILE A C 1
ATOM 627 O O . ILE A 1 81 ? -0.881 3.204 11.257 1.00 92.06 81 ILE A O 1
ATOM 631 N N . THR A 1 82 ? 1.325 2.966 10.908 1.00 91.06 82 THR A N 1
ATOM 632 C CA . THR A 1 82 ? 1.713 2.958 12.325 1.00 91.06 82 THR A CA 1
ATOM 633 C C . THR A 1 82 ? 1.349 4.264 13.035 1.00 91.06 82 THR A C 1
ATOM 635 O O . THR A 1 82 ? 0.882 4.231 14.168 1.00 91.06 82 THR A O 1
ATOM 638 N N . LYS A 1 83 ? 1.508 5.422 12.382 1.00 90.00 83 LYS A N 1
ATOM 639 C CA . LYS A 1 83 ? 1.134 6.738 12.939 1.00 90.00 83 LYS A CA 1
ATOM 640 C C . LYS A 1 83 ? -0.374 6.942 13.092 1.00 90.00 83 LYS A C 1
ATOM 642 O O . LYS A 1 83 ? -0.785 7.856 13.802 1.00 90.00 83 LYS A O 1
ATOM 647 N N . ARG A 1 84 ? -1.190 6.164 12.375 1.00 79.94 84 ARG A N 1
ATOM 648 C CA . ARG A 1 84 ? -2.661 6.247 12.402 1.00 79.94 84 ARG A CA 1
ATOM 649 C C . ARG A 1 84 ? -3.292 5.349 13.467 1.00 79.94 84 ARG A C 1
ATOM 651 O O . ARG A 1 84 ? -4.509 5.429 13.646 1.00 79.94 84 ARG A O 1
ATOM 658 N N . MET A 1 85 ? -2.492 4.502 14.116 1.00 71.25 85 MET A N 1
ATOM 659 C CA . MET A 1 85 ? -2.887 3.675 15.260 1.00 71.25 85 MET A CA 1
ATOM 660 C C . MET A 1 85 ? -2.939 4.504 16.542 1.00 71.25 85 MET A C 1
ATOM 662 O O . MET A 1 85 ? -3.875 4.258 17.333 1.00 71.25 85 MET A O 1
#